Protein AF-A0A967GVG7-F1 (afdb_monomer_lite)

Radius of gyration: 20.5 Å; chains: 1; bounding box: 48×30×61 Å

Structure (mmCIF, N/CA/C/O backbone):
data_AF-A0A967GVG7-F1
#
_entry.id   AF-A0A967GVG7-F1
#
loop_
_atom_site.group_PDB
_atom_site.id
_atom_site.type_symbol
_atom_site.label_atom_id
_atom_site.label_alt_id
_atom_site.label_comp_id
_atom_site.label_asym_id
_atom_site.label_entity_id
_atom_site.label_seq_id
_atom_site.pdbx_PDB_ins_code
_atom_site.Cartn_x
_atom_site.Cartn_y
_atom_site.Cartn_z
_atom_site.occupancy
_atom_site.B_iso_or_equiv
_atom_site.auth_seq_id
_atom_site.auth_comp_id
_atom_site.auth_asym_id
_atom_site.auth_atom_id
_atom_site.pdbx_PDB_model_num
ATOM 1 N N . PRO A 1 1 ? -8.547 12.025 -16.274 1.00 84.06 1 PRO A N 1
ATOM 2 C CA . PRO A 1 1 ? -7.868 12.768 -15.180 1.00 84.06 1 PRO A CA 1
ATOM 3 C C . PRO A 1 1 ? -7.533 11.792 -14.045 1.00 84.06 1 PRO A C 1
ATOM 5 O O . PRO A 1 1 ? -8.147 10.727 -14.007 1.00 84.06 1 PRO A O 1
ATOM 8 N N . VAL A 1 2 ? -6.607 12.136 -13.139 1.00 85.44 2 VAL A N 1
ATOM 9 C CA . VAL A 1 2 ? -6.412 11.365 -11.893 1.00 85.44 2 VAL A CA 1
ATOM 10 C C . VAL A 1 2 ? -7.748 11.296 -11.141 1.00 85.44 2 VAL A C 1
ATOM 12 O O . VAL A 1 2 ? -8.463 12.295 -11.077 1.00 85.44 2 VAL A O 1
ATOM 15 N N . GLY A 1 3 ? -8.116 10.108 -10.650 1.00 89.31 3 GLY A N 1
ATOM 16 C CA . GLY A 1 3 ? -9.415 9.845 -10.011 1.00 89.31 3 GLY A CA 1
ATOM 17 C C . GLY A 1 3 ? -10.583 9.589 -10.976 1.00 89.31 3 GLY A C 1
ATOM 18 O O . GLY A 1 3 ? -11.713 9.410 -10.532 1.00 89.31 3 GLY A O 1
ATOM 19 N N . GLY A 1 4 ? -10.342 9.575 -12.290 1.00 91.75 4 GLY A N 1
ATOM 20 C CA . GLY A 1 4 ? -11.349 9.197 -13.283 1.00 91.75 4 GLY A CA 1
ATOM 21 C C . GLY A 1 4 ? -11.478 7.681 -13.441 1.00 91.75 4 GLY A C 1
ATOM 22 O O . GLY A 1 4 ? -10.505 6.951 -13.281 1.00 91.75 4 GLY A O 1
ATOM 23 N N . ALA A 1 5 ? -12.669 7.223 -13.825 1.00 94.06 5 ALA A N 1
ATOM 24 C CA . ALA A 1 5 ? -12.926 5.842 -14.222 1.00 94.06 5 ALA A CA 1
ATOM 25 C C . ALA A 1 5 ? -13.356 5.797 -15.695 1.00 94.06 5 ALA A C 1
ATOM 27 O O . ALA A 1 5 ? -14.121 6.650 -16.148 1.00 94.06 5 ALA A O 1
ATOM 28 N N . ILE A 1 6 ? -12.857 4.812 -16.444 1.00 93.38 6 ILE A N 1
ATOM 29 C CA . ILE A 1 6 ? -13.187 4.597 -17.858 1.00 93.38 6 ILE A CA 1
ATOM 30 C C . ILE A 1 6 ? -13.422 3.100 -18.060 1.00 93.38 6 ILE A C 1
ATOM 32 O O . ILE A 1 6 ? -12.620 2.284 -17.615 1.00 93.38 6 ILE A O 1
ATOM 36 N N . ALA A 1 7 ? -14.503 2.748 -18.754 1.00 96.06 7 ALA A N 1
ATOM 37 C CA . ALA A 1 7 ? -14.757 1.393 -19.230 1.00 96.06 7 ALA A CA 1
ATOM 38 C C . ALA A 1 7 ? -14.627 1.366 -20.757 1.00 96.06 7 ALA A C 1
ATOM 40 O O . ALA A 1 7 ? -15.159 2.238 -21.444 1.00 96.06 7 ALA A O 1
ATOM 41 N N . VAL A 1 8 ? -13.919 0.370 -21.285 1.00 95.81 8 VAL A N 1
ATOM 42 C CA . VAL A 1 8 ? -13.722 0.167 -22.725 1.00 95.81 8 VAL A CA 1
ATOM 43 C C . VAL A 1 8 ? -13.958 -1.294 -23.083 1.00 95.81 8 VAL A C 1
ATOM 45 O O . VAL A 1 8 ? -13.778 -2.180 -22.252 1.00 95.81 8 VAL A O 1
ATOM 48 N N . GLN A 1 9 ? -14.355 -1.553 -24.326 1.00 97.81 9 GLN A N 1
ATOM 49 C CA . GLN A 1 9 ? -14.519 -2.904 -24.854 1.00 97.81 9 GLN A CA 1
ATOM 50 C C . GLN A 1 9 ? -13.362 -3.217 -25.804 1.00 97.81 9 GLN A C 1
ATOM 52 O O . GLN A 1 9 ? -13.073 -2.424 -26.697 1.00 97.81 9 GLN A O 1
ATOM 57 N N . ASN A 1 10 ? -12.722 -4.376 -25.628 1.00 96.94 10 ASN A N 1
ATOM 58 C CA . ASN A 1 10 ? -11.622 -4.860 -26.475 1.00 96.94 10 ASN A CA 1
ATOM 59 C C . ASN A 1 10 ? -10.447 -3.873 -26.621 1.00 96.94 10 ASN A C 1
ATOM 61 O O . ASN A 1 10 ? -9.807 -3.816 -27.669 1.00 96.94 10 ASN A O 1
ATOM 65 N N . ALA A 1 11 ? -10.161 -3.090 -25.580 1.00 96.62 11 ALA A N 1
ATOM 66 C CA . ALA A 1 11 ? -9.052 -2.147 -25.571 1.00 96.62 11 ALA A CA 1
ATOM 67 C C . ALA A 1 11 ? -8.389 -2.089 -24.192 1.00 96.62 11 ALA A C 1
ATOM 69 O O . ALA A 1 11 ? -9.030 -2.323 -23.170 1.00 96.62 11 ALA A O 1
ATOM 70 N N . ILE A 1 12 ? -7.108 -1.724 -24.181 1.00 94.38 12 ILE A N 1
ATOM 71 C CA . ILE A 1 12 ? -6.375 -1.300 -22.988 1.00 94.38 12 ILE A CA 1
ATOM 72 C C . ILE A 1 12 ? -5.836 0.104 -23.240 1.00 94.38 12 ILE A C 1
ATOM 74 O O . ILE A 1 12 ? -5.430 0.426 -24.357 1.00 94.38 12 ILE A O 1
ATOM 78 N N . ILE A 1 13 ? -5.836 0.946 -22.210 1.00 94.25 13 ILE A N 1
ATOM 79 C CA . ILE A 1 13 ? -5.332 2.319 -22.301 1.00 94.25 13 ILE A CA 1
ATOM 80 C C . ILE A 1 13 ? -4.303 2.515 -21.181 1.00 94.25 13 ILE A C 1
ATOM 82 O O . ILE A 1 13 ? -4.659 3.032 -20.124 1.00 94.25 13 ILE A O 1
ATOM 86 N N . PRO A 1 14 ? -3.033 2.103 -21.371 1.00 91.38 14 PRO A N 1
ATOM 87 C CA . PRO A 1 14 ? -2.009 2.214 -20.328 1.00 91.38 14 PRO A CA 1
ATOM 88 C C . PRO A 1 14 ? -1.840 3.640 -19.792 1.00 91.38 14 PRO A C 1
ATOM 90 O O . PRO A 1 14 ? -1.657 3.831 -18.599 1.00 91.38 14 PRO A O 1
ATOM 93 N N . SER A 1 15 ? -2.000 4.657 -20.645 1.00 90.44 15 SER A N 1
ATOM 94 C CA . SER A 1 15 ? -1.928 6.070 -20.246 1.00 90.44 15 SER A CA 1
ATOM 95 C C . SER A 1 15 ? -3.103 6.547 -19.383 1.00 90.44 15 SER A C 1
ATOM 97 O O . SER A 1 15 ? -3.046 7.643 -18.832 1.00 90.44 15 SER A O 1
ATOM 99 N N . ALA A 1 16 ? -4.192 5.777 -19.308 1.00 92.38 16 ALA A N 1
ATOM 100 C CA . ALA A 1 16 ? -5.289 6.023 -18.376 1.00 92.38 16 ALA A CA 1
ATOM 101 C C . ALA A 1 16 ? -5.052 5.343 -17.016 1.00 92.38 16 ALA A C 1
ATOM 103 O O . ALA A 1 16 ? -5.840 5.551 -16.095 1.00 92.38 16 ALA A O 1
ATOM 104 N N . HIS A 1 17 ? -3.977 4.560 -16.887 1.00 90.44 17 HIS A N 1
ATOM 105 C CA . HIS A 1 17 ? -3.499 4.012 -15.628 1.00 90.44 17 HIS A CA 1
ATOM 106 C C . HIS A 1 17 ? -2.394 4.908 -15.040 1.00 90.44 17 HIS A C 1
ATOM 108 O O . HIS A 1 17 ? -1.697 5.621 -15.762 1.00 90.44 17 HIS A O 1
ATOM 114 N N . SER A 1 18 ? -2.229 4.877 -13.716 1.00 87.44 18 SER A N 1
ATOM 115 C CA . SER A 1 18 ? -1.060 5.463 -13.047 1.00 87.44 18 SER A CA 1
ATOM 116 C C . SER A 1 18 ? 0.222 4.724 -13.443 1.00 87.44 18 SER A C 1
ATOM 118 O O . SER A 1 18 ? 0.184 3.509 -13.645 1.00 87.44 18 SER A O 1
ATOM 120 N N . ALA A 1 19 ? 1.343 5.449 -13.501 1.00 88.25 19 ALA A N 1
ATOM 121 C CA . ALA A 1 19 ? 2.675 4.857 -13.643 1.00 88.25 19 ALA A CA 1
ATOM 122 C C . ALA A 1 19 ? 3.047 3.986 -12.431 1.00 88.25 19 ALA A C 1
ATOM 124 O O . ALA A 1 19 ? 3.720 2.976 -12.590 1.00 88.25 19 ALA A O 1
ATOM 125 N N . ASP A 1 20 ? 2.559 4.358 -11.246 1.00 89.88 20 ASP A N 1
ATOM 126 C CA . ASP A 1 20 ? 2.612 3.521 -10.053 1.00 89.88 20 ASP A CA 1
ATOM 127 C C . ASP A 1 20 ? 1.399 2.582 -10.048 1.00 89.88 20 ASP A C 1
ATOM 129 O O . ASP A 1 20 ? 0.288 2.930 -9.619 1.00 89.88 20 ASP A O 1
ATOM 133 N N . ILE A 1 21 ? 1.598 1.414 -10.656 1.00 89.50 21 ILE A N 1
ATOM 134 C CA . ILE A 1 21 ? 0.563 0.400 -10.802 1.00 89.50 21 ILE A CA 1
ATOM 135 C C . ILE A 1 21 ? 0.302 -0.237 -9.435 1.00 89.50 21 ILE A C 1
ATOM 137 O O . ILE A 1 21 ? 1.228 -0.588 -8.708 1.00 89.50 21 ILE A O 1
ATOM 141 N N . CYS A 1 22 ? -0.980 -0.398 -9.094 1.00 86.44 22 CYS A N 1
ATOM 142 C CA . CYS A 1 22 ? -1.436 -0.931 -7.806 1.00 86.44 22 CYS A CA 1
ATOM 143 C C . CYS A 1 22 ? -1.042 -0.095 -6.571 1.00 86.44 22 CYS A C 1
ATOM 145 O O . CYS A 1 22 ? -1.121 -0.604 -5.449 1.00 86.44 22 CYS A O 1
ATOM 147 N N . CYS A 1 23 ? -0.711 1.191 -6.751 1.00 90.75 23 CYS A N 1
ATOM 148 C CA . CYS A 1 23 ? -0.631 2.150 -5.651 1.00 90.75 23 CYS A CA 1
ATOM 149 C C . CYS A 1 23 ? -1.924 2.099 -4.825 1.00 90.75 23 CYS A C 1
ATOM 151 O O . CYS A 1 23 ? -3.021 2.348 -5.335 1.00 90.75 23 CYS A O 1
ATOM 153 N N . SER A 1 24 ? -1.820 1.702 -3.563 1.00 91.62 24 SER A N 1
ATOM 154 C CA . SER A 1 24 ? -2.976 1.360 -2.737 1.00 91.62 24 SER A CA 1
ATOM 155 C C . SER A 1 24 ? -2.718 1.665 -1.270 1.00 91.62 24 SER A C 1
ATOM 157 O O . SER A 1 24 ? -1.609 2.010 -0.861 1.00 91.62 24 SER A O 1
ATOM 159 N N . MET A 1 25 ? -3.786 1.636 -0.478 1.00 94.75 25 MET A N 1
ATOM 160 C CA . MET A 1 25 ? -3.701 1.759 0.969 1.00 94.75 25 MET A CA 1
ATOM 161 C C . MET A 1 25 ? -4.105 0.441 1.607 1.00 94.75 25 MET A C 1
ATOM 163 O O . MET A 1 25 ? -5.092 -0.171 1.197 1.00 94.75 25 MET A O 1
ATOM 167 N N . TYR A 1 26 ? -3.387 0.063 2.654 1.00 94.31 26 TYR A N 1
ATOM 168 C CA . TYR A 1 26 ? -3.765 -1.025 3.537 1.00 94.31 26 TYR A CA 1
ATOM 169 C C . TYR A 1 26 ? -3.965 -0.480 4.948 1.00 94.31 26 TYR A C 1
ATOM 171 O O . TYR A 1 26 ? -3.158 0.317 5.423 1.00 94.31 26 TYR A O 1
ATOM 179 N N . ALA A 1 27 ? -5.043 -0.896 5.612 1.00 94.50 27 ALA A N 1
ATOM 180 C CA . ALA A 1 27 ? -5.366 -0.476 6.970 1.00 94.50 27 ALA A CA 1
ATOM 181 C C . ALA A 1 27 ? -5.468 -1.696 7.890 1.00 94.50 27 ALA A C 1
ATOM 183 O O . ALA A 1 27 ? -6.272 -2.597 7.655 1.00 94.50 27 ALA A O 1
ATOM 184 N N . THR A 1 28 ? -4.667 -1.704 8.954 1.00 93.56 28 THR A N 1
ATOM 185 C CA . THR A 1 28 ? -4.710 -2.718 10.013 1.00 93.56 28 THR A CA 1
ATOM 186 C C . THR A 1 28 ? -5.265 -2.097 11.285 1.00 93.56 28 THR A C 1
ATOM 188 O O . THR A 1 28 ? -4.696 -1.141 11.809 1.00 93.56 28 THR A O 1
ATOM 191 N N . PHE A 1 29 ? -6.353 -2.665 11.801 1.00 93.25 29 PHE A N 1
ATOM 192 C CA . PHE A 1 29 ? -7.008 -2.228 13.032 1.00 93.25 29 PHE A CA 1
ATOM 193 C C . PHE A 1 29 ? -6.586 -3.142 14.182 1.00 93.25 29 PHE A C 1
ATOM 195 O O . PHE A 1 29 ? -6.640 -4.366 14.063 1.00 93.25 29 PHE A O 1
ATOM 202 N N . TYR A 1 30 ? -6.157 -2.567 15.301 1.00 92.56 30 TYR A N 1
ATOM 203 C CA . TYR A 1 30 ? -5.724 -3.320 16.476 1.00 92.56 30 TYR A CA 1
ATOM 204 C C . TYR A 1 30 ? -6.075 -2.580 17.768 1.00 92.56 30 TYR A C 1
ATOM 206 O O . TYR A 1 30 ? -6.327 -1.379 17.775 1.00 92.56 30 TYR A O 1
ATOM 214 N N . ARG A 1 31 ? -6.138 -3.305 18.888 1.00 89.12 31 ARG A N 1
ATOM 215 C CA . ARG A 1 31 ? -6.237 -2.668 20.211 1.00 89.12 31 ARG A CA 1
ATOM 216 C C . ARG A 1 31 ? -4.926 -1.974 20.535 1.00 89.12 31 ARG A C 1
ATOM 218 O O . ARG A 1 31 ? -3.884 -2.474 20.131 1.00 89.12 31 ARG A O 1
ATOM 225 N N . GLU A 1 32 ? -4.978 -0.872 21.270 1.00 90.38 32 GLU A N 1
ATOM 226 C CA . GLU A 1 32 ? -3.771 -0.206 21.758 1.00 90.38 32 GLU A CA 1
ATOM 227 C C . GLU A 1 32 ? -2.857 -1.204 22.488 1.00 90.38 32 GLU A C 1
ATOM 229 O O . GLU A 1 32 ? -3.314 -1.993 23.316 1.00 90.38 32 GLU A O 1
ATOM 234 N N . ARG A 1 33 ? -1.567 -1.202 22.130 1.00 88.94 33 ARG A N 1
ATOM 235 C CA . ARG A 1 33 ? -0.555 -2.098 22.716 1.00 88.94 33 ARG A CA 1
ATOM 236 C C . ARG A 1 33 ? 0.533 -1.328 23.447 1.00 88.94 33 ARG A C 1
ATOM 238 O O . ARG A 1 33 ? 1.145 -1.868 24.364 1.00 88.94 33 ARG A O 1
ATOM 245 N N . SER A 1 34 ? 0.791 -0.091 23.033 1.00 93.62 34 SER A N 1
ATOM 246 C CA . SER A 1 34 ? 1.746 0.806 23.677 1.00 93.62 34 SER A CA 1
ATOM 247 C C . SER A 1 34 ? 1.458 2.266 23.318 1.00 93.62 34 SER A C 1
ATOM 249 O O . SER A 1 34 ? 0.616 2.553 22.468 1.00 93.62 34 SER A O 1
ATOM 251 N N . GLU A 1 35 ? 2.190 3.191 23.940 1.00 94.81 35 GLU A N 1
ATOM 252 C CA . GLU A 1 35 ? 2.120 4.613 23.602 1.00 94.81 35 GLU A CA 1
ATOM 253 C C . GLU A 1 35 ? 2.445 4.866 22.121 1.00 94.81 35 GLU A C 1
ATOM 255 O O . GLU A 1 35 ? 3.388 4.285 21.575 1.00 94.81 35 GLU A O 1
ATOM 260 N N . VAL A 1 36 ? 1.741 5.820 21.500 1.00 93.81 36 VAL A N 1
ATOM 261 C CA . VAL A 1 36 ? 1.918 6.209 20.084 1.00 93.81 36 VAL A CA 1
ATOM 262 C C . VAL A 1 36 ? 3.381 6.456 19.722 1.00 93.81 36 VAL A C 1
ATOM 264 O O . VAL A 1 36 ? 3.833 6.046 18.659 1.00 93.81 36 VAL A O 1
ATOM 267 N N . LYS A 1 37 ? 4.153 7.090 20.613 1.00 95.88 37 LYS A N 1
ATOM 268 C CA . LYS A 1 37 ? 5.580 7.353 20.389 1.00 95.88 37 LYS A CA 1
ATOM 269 C C . LYS A 1 37 ? 6.374 6.063 20.161 1.00 95.88 37 LYS A C 1
ATOM 271 O O . LYS A 1 37 ? 7.224 6.022 19.276 1.00 95.88 37 LYS A O 1
ATOM 276 N N . ASN A 1 38 ? 6.108 5.024 20.948 1.00 97.00 38 ASN A N 1
ATOM 277 C CA . ASN A 1 38 ? 6.811 3.749 20.834 1.00 97.00 38 ASN A CA 1
ATOM 278 C C . ASN A 1 38 ? 6.390 3.006 19.564 1.00 97.00 38 ASN A C 1
ATOM 280 O O . ASN A 1 38 ? 7.245 2.456 18.873 1.00 97.00 38 ASN A O 1
ATOM 284 N N . GLU A 1 39 ? 5.105 3.059 19.213 1.00 95.94 39 GLU A N 1
ATOM 285 C CA . GLU A 1 39 ? 4.601 2.466 17.972 1.00 95.94 39 GLU A CA 1
ATOM 286 C C . GLU A 1 39 ? 5.171 3.172 16.731 1.00 95.94 39 GLU A C 1
ATOM 288 O O . GLU A 1 39 ? 5.615 2.505 15.801 1.00 95.94 39 GLU A O 1
ATOM 293 N N . LEU A 1 40 ? 5.253 4.508 16.736 1.00 95.19 40 LEU A N 1
ATOM 294 C CA . LEU A 1 40 ? 5.882 5.280 15.658 1.00 95.19 40 LEU A CA 1
ATOM 295 C C . LEU A 1 40 ? 7.384 5.006 15.546 1.00 95.19 40 LEU A C 1
ATOM 297 O O . LEU A 1 40 ? 7.889 4.877 14.434 1.00 95.19 40 LEU A O 1
ATOM 301 N N . ASN A 1 41 ? 8.099 4.875 16.669 1.00 96.31 41 ASN A N 1
ATOM 302 C CA . ASN A 1 41 ? 9.512 4.493 16.651 1.00 96.31 41 ASN A CA 1
ATOM 303 C C . ASN A 1 41 ? 9.706 3.099 16.037 1.00 96.31 41 ASN A C 1
ATOM 305 O O . ASN A 1 41 ? 10.607 2.909 15.224 1.00 96.31 41 ASN A O 1
ATOM 309 N N . ALA A 1 42 ? 8.854 2.136 16.398 1.00 95.62 42 ALA A N 1
ATOM 310 C CA . ALA A 1 42 ? 8.888 0.795 15.823 1.00 95.62 42 ALA A CA 1
ATOM 311 C C . ALA A 1 42 ? 8.553 0.810 14.324 1.00 95.62 42 ALA A C 1
ATOM 313 O O . ALA A 1 42 ? 9.248 0.171 13.538 1.00 95.62 42 ALA A O 1
ATOM 314 N N . LEU A 1 43 ? 7.540 1.579 13.916 1.00 94.38 43 LEU A N 1
ATOM 315 C CA . LEU A 1 43 ? 7.163 1.744 12.514 1.00 94.38 43 LEU A CA 1
ATOM 316 C C . LEU A 1 43 ? 8.302 2.355 11.693 1.00 94.38 43 LEU A C 1
ATOM 318 O O . LEU A 1 43 ? 8.640 1.823 10.640 1.00 94.38 43 LEU A O 1
ATOM 322 N N . ALA A 1 44 ? 8.921 3.429 12.185 1.00 93.25 44 ALA A N 1
ATOM 323 C CA . ALA A 1 44 ? 10.047 4.079 11.522 1.00 93.25 44 ALA A CA 1
ATOM 324 C C . ALA A 1 44 ? 11.278 3.163 11.429 1.00 93.25 44 ALA A C 1
ATOM 326 O O . ALA A 1 44 ? 11.999 3.217 10.441 1.00 93.25 44 ALA A O 1
ATOM 327 N N . ALA A 1 45 ? 11.511 2.307 12.428 1.00 93.50 45 ALA A N 1
ATOM 328 C CA . ALA A 1 45 ? 12.601 1.334 12.400 1.00 93.50 45 ALA A CA 1
ATOM 329 C C . ALA A 1 45 ? 12.331 0.155 11.447 1.00 93.50 45 ALA A C 1
ATOM 331 O O . ALA A 1 45 ? 13.265 -0.378 10.855 1.00 93.50 45 ALA A O 1
ATOM 332 N N . ALA A 1 46 ? 11.069 -0.263 11.307 1.00 90.25 46 ALA A N 1
ATOM 333 C CA . ALA A 1 46 ? 10.670 -1.385 10.456 1.00 90.25 46 ALA A CA 1
ATOM 334 C C . ALA A 1 46 ? 10.427 -0.990 8.989 1.00 90.25 46 ALA A C 1
ATOM 336 O O . ALA A 1 46 ? 10.398 -1.857 8.117 1.00 90.25 46 ALA A O 1
ATOM 337 N N . THR A 1 47 ? 10.240 0.301 8.716 1.00 89.81 47 THR A N 1
ATOM 338 C CA . THR A 1 47 ? 9.869 0.816 7.395 1.00 89.81 47 THR A CA 1
ATOM 339 C C . THR A 1 47 ? 11.035 1.563 6.772 1.00 89.81 47 THR A C 1
ATOM 341 O O . THR A 1 47 ? 11.630 2.444 7.389 1.00 89.81 47 THR A O 1
ATOM 344 N N . ARG A 1 48 ? 11.341 1.252 5.514 1.00 89.94 48 ARG A N 1
ATOM 345 C CA . ARG A 1 48 ? 12.318 1.997 4.720 1.00 89.94 48 ARG A CA 1
ATOM 346 C C . ARG A 1 48 ? 11.583 3.028 3.870 1.00 89.94 48 ARG A C 1
ATOM 348 O O . ARG A 1 48 ? 10.585 2.689 3.249 1.00 89.94 48 ARG A O 1
ATOM 355 N N . PHE A 1 49 ? 12.065 4.266 3.878 1.00 89.94 49 PHE A N 1
ATOM 356 C CA . PHE A 1 49 ? 11.542 5.368 3.071 1.00 89.94 49 PHE A CA 1
ATOM 357 C C . PHE A 1 49 ? 12.664 5.982 2.238 1.00 89.94 49 PHE A C 1
ATOM 359 O O . PHE A 1 49 ? 13.830 5.962 2.639 1.00 89.94 49 PHE A O 1
ATOM 366 N N . GLY A 1 50 ? 12.291 6.631 1.140 1.00 88.12 50 GLY A N 1
ATOM 367 C CA . GLY A 1 50 ? 13.212 7.378 0.291 1.00 88.12 50 GLY A CA 1
ATOM 368 C C . GLY A 1 50 ? 13.682 6.603 -0.943 1.00 88.12 50 GLY A C 1
ATOM 369 O O . GLY A 1 50 ? 13.258 5.471 -1.183 1.00 88.12 50 GLY A O 1
ATOM 370 N N . PRO A 1 51 ? 14.497 7.247 -1.795 1.00 84.81 51 PRO A N 1
ATOM 371 C CA . PRO A 1 51 ? 14.979 6.665 -3.043 1.00 84.81 51 PRO A CA 1
ATOM 372 C C . PRO A 1 51 ? 16.143 5.688 -2.820 1.00 84.81 51 PRO A C 1
ATOM 374 O O . PRO A 1 51 ? 16.822 5.729 -1.798 1.00 84.81 51 PRO A O 1
ATOM 377 N N . GLY A 1 52 ? 16.438 4.872 -3.836 1.00 85.31 52 GLY A N 1
ATOM 378 C CA . GLY A 1 52 ? 17.686 4.097 -3.926 1.00 85.31 52 GLY A CA 1
ATOM 379 C C . GLY A 1 52 ? 17.586 2.614 -3.559 1.00 85.31 52 GLY A C 1
ATOM 380 O O . GLY A 1 52 ? 18.518 1.874 -3.857 1.00 85.31 52 GLY A O 1
ATOM 381 N N . GLY A 1 53 ? 16.466 2.172 -2.984 1.00 87.19 53 GLY A N 1
ATOM 382 C CA . GLY A 1 53 ? 16.206 0.766 -2.671 1.00 87.19 53 GLY A CA 1
ATOM 383 C C . GLY A 1 53 ? 17.137 0.153 -1.621 1.00 87.19 53 GLY A C 1
ATOM 384 O O . GLY A 1 53 ? 17.790 0.840 -0.827 1.00 87.19 53 GLY A O 1
ATOM 385 N N . ARG A 1 54 ? 17.147 -1.180 -1.565 1.00 90.94 54 ARG A N 1
ATOM 386 C CA . ARG A 1 54 ? 17.906 -1.980 -0.596 1.00 90.94 54 ARG A CA 1
ATOM 387 C C . ARG A 1 54 ? 19.318 -2.291 -1.085 1.00 90.94 54 ARG A C 1
ATOM 389 O O . ARG A 1 54 ? 19.549 -2.564 -2.260 1.00 90.94 54 ARG A O 1
ATOM 396 N N . HIS A 1 55 ? 20.261 -2.293 -0.143 1.00 90.62 55 HIS A N 1
ATOM 397 C CA . HIS A 1 55 ? 21.607 -2.817 -0.377 1.00 90.62 55 HIS A CA 1
ATOM 398 C C . HIS A 1 55 ? 21.546 -4.339 -0.570 1.00 90.62 55 HIS A C 1
ATOM 400 O O . HIS A 1 55 ? 20.666 -4.988 -0.008 1.00 90.62 55 HIS A O 1
ATOM 406 N N . CYS A 1 56 ? 22.501 -4.919 -1.303 1.00 88.25 56 CYS A N 1
ATOM 407 C CA . CYS A 1 56 ? 22.536 -6.360 -1.587 1.00 88.25 56 CYS A CA 1
ATOM 408 C C . CYS A 1 56 ? 22.545 -7.243 -0.326 1.00 88.25 56 CYS A C 1
ATOM 410 O O . CYS A 1 56 ? 22.034 -8.358 -0.366 1.00 88.25 56 CYS A O 1
ATOM 412 N N . ASP A 1 57 ? 23.083 -6.731 0.782 1.00 91.75 57 ASP A N 1
ATOM 413 C CA . ASP A 1 57 ? 23.161 -7.441 2.067 1.00 91.75 57 ASP A CA 1
ATOM 414 C C . ASP A 1 57 ? 21.880 -7.324 2.920 1.00 91.75 57 ASP A C 1
ATOM 416 O O . ASP A 1 57 ? 21.798 -7.933 3.982 1.00 91.75 57 ASP A O 1
ATOM 420 N N . ASP A 1 58 ? 20.887 -6.537 2.484 1.00 91.25 58 ASP A N 1
ATOM 421 C CA . ASP A 1 58 ? 19.631 -6.265 3.211 1.00 91.25 58 ASP A CA 1
ATOM 422 C C . ASP A 1 58 ? 18.393 -6.504 2.327 1.00 91.25 58 ASP A C 1
ATOM 424 O O . ASP A 1 58 ? 17.389 -5.786 2.375 1.00 91.25 58 ASP A O 1
ATOM 428 N N . LEU A 1 59 ? 18.488 -7.492 1.440 1.00 93.81 59 LEU A N 1
ATOM 429 C CA . LEU A 1 59 ? 17.394 -7.864 0.554 1.00 93.81 59 LEU A CA 1
ATOM 430 C C . LEU A 1 59 ? 16.376 -8.737 1.275 1.00 93.81 59 LEU A C 1
ATOM 432 O O . LEU A 1 59 ? 16.724 -9.626 2.051 1.00 93.81 59 LEU A O 1
ATOM 436 N N . VAL A 1 60 ? 15.106 -8.508 0.956 1.00 93.38 60 VAL A N 1
ATOM 437 C CA . VAL A 1 60 ? 13.990 -9.299 1.466 1.00 93.38 60 VAL A CA 1
ATOM 438 C C . VAL A 1 60 ? 13.488 -10.181 0.334 1.00 93.38 60 VAL A C 1
ATOM 440 O O . VAL A 1 60 ? 13.155 -9.693 -0.745 1.00 93.38 60 VAL A O 1
ATOM 443 N N . HIS A 1 61 ? 13.454 -11.489 0.573 1.00 94.38 61 HIS A N 1
ATOM 444 C CA . HIS A 1 61 ? 12.877 -12.430 -0.381 1.00 94.38 61 HIS A CA 1
ATOM 445 C C . HIS A 1 61 ? 11.352 -12.284 -0.420 1.00 94.38 61 HIS A C 1
ATOM 447 O O . HIS A 1 61 ? 10.707 -12.109 0.614 1.00 94.38 61 HIS A O 1
ATOM 453 N N . HIS A 1 62 ? 10.785 -12.369 -1.622 1.00 95.25 62 HIS A N 1
ATOM 454 C CA . HIS A 1 62 ? 9.350 -12.497 -1.831 1.00 95.25 62 HIS A CA 1
ATOM 455 C C . HIS A 1 62 ? 9.095 -13.456 -3.006 1.00 95.25 62 HIS A C 1
ATOM 457 O O . HIS A 1 62 ? 9.778 -13.322 -4.025 1.00 95.25 62 HIS A O 1
ATOM 463 N N . PRO A 1 63 ? 8.097 -14.363 -2.924 1.00 96.94 63 PRO A N 1
ATOM 464 C CA . PRO A 1 63 ? 7.801 -15.340 -3.982 1.00 96.94 63 PRO A CA 1
ATOM 465 C C . PRO A 1 63 ? 7.543 -14.738 -5.367 1.00 96.94 63 PRO A C 1
ATOM 467 O O . PRO A 1 63 ? 7.757 -15.406 -6.368 1.00 96.94 63 PRO A O 1
ATOM 470 N N . VAL A 1 64 ? 7.153 -13.460 -5.437 1.00 94.06 64 VAL A N 1
ATOM 471 C CA . VAL A 1 64 ? 6.986 -12.733 -6.712 1.00 94.06 64 VAL A CA 1
ATOM 472 C C . VAL A 1 64 ? 8.241 -12.772 -7.586 1.00 94.06 64 VAL A C 1
ATOM 474 O O . VAL A 1 64 ? 8.135 -12.731 -8.803 1.00 94.06 64 VAL A O 1
ATOM 477 N N . LEU A 1 65 ? 9.437 -12.875 -6.992 1.00 96.00 65 LEU A N 1
ATOM 478 C CA . LEU A 1 65 ? 10.698 -12.979 -7.734 1.00 96.00 65 LEU A CA 1
ATOM 479 C C . LEU A 1 65 ? 10.883 -14.338 -8.428 1.00 96.00 65 LEU A C 1
ATOM 481 O O . LEU A 1 65 ? 11.770 -14.487 -9.257 1.00 96.00 65 LEU A O 1
ATOM 485 N N . GLU A 1 66 ? 10.063 -15.332 -8.110 1.00 96.69 66 GLU A N 1
ATOM 486 C CA . GLU A 1 66 ? 10.141 -16.679 -8.686 1.00 96.69 66 GLU A CA 1
ATOM 487 C C . GLU A 1 66 ? 9.066 -16.913 -9.757 1.00 96.69 66 GLU A C 1
ATOM 489 O O . GLU A 1 66 ? 8.991 -17.990 -10.343 1.00 96.69 66 GLU A O 1
ATOM 494 N N . GLU A 1 67 ? 8.221 -15.914 -10.021 1.00 97.12 67 GLU A N 1
ATOM 495 C CA . GLU A 1 67 ? 7.146 -16.013 -11.003 1.00 97.12 67 GLU A CA 1
ATOM 496 C C . GLU A 1 67 ? 7.670 -15.981 -12.451 1.00 97.12 67 GLU A C 1
ATOM 498 O O . GLU A 1 67 ? 8.617 -15.269 -12.784 1.00 97.12 67 GLU A O 1
ATOM 503 N N . GLU A 1 68 ? 6.980 -16.674 -13.363 1.00 97.38 68 GLU A N 1
ATOM 504 C CA . GLU A 1 68 ? 7.311 -16.719 -14.803 1.00 97.38 68 GLU A CA 1
ATOM 505 C C . GLU A 1 68 ? 7.239 -15.342 -15.491 1.00 97.38 68 GLU A C 1
ATOM 507 O O . GLU A 1 68 ? 7.725 -15.154 -16.605 1.00 97.38 68 GLU A O 1
ATOM 512 N N . VAL A 1 69 ? 6.651 -14.343 -14.824 1.00 95.06 69 VAL A N 1
ATOM 513 C CA . VAL A 1 69 ? 6.538 -12.966 -15.314 1.00 95.06 69 VAL A CA 1
ATOM 514 C C . VAL A 1 69 ? 7.894 -12.364 -15.707 1.00 95.06 69 VAL A C 1
ATOM 516 O O . VAL A 1 69 ? 7.952 -11.525 -16.605 1.00 95.06 69 VAL A O 1
ATOM 519 N N . TRP A 1 70 ? 8.990 -12.825 -15.100 1.00 97.06 70 TRP A N 1
ATOM 520 C CA . TRP A 1 70 ? 10.347 -12.359 -15.398 1.0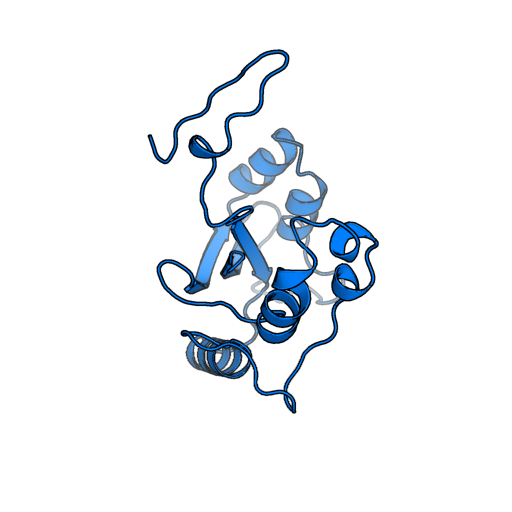0 97.06 70 TRP A CA 1
ATOM 521 C C . TRP A 1 70 ? 10.914 -12.890 -16.719 1.00 97.06 70 TRP A C 1
ATOM 523 O O . TRP A 1 70 ? 11.876 -12.325 -17.234 1.00 97.06 70 TRP A O 1
ATOM 533 N N . GLU A 1 71 ? 10.291 -13.905 -17.323 1.00 96.75 71 GLU A N 1
ATOM 534 C CA . GLU A 1 71 ? 10.597 -14.346 -18.691 1.00 96.75 71 GLU A CA 1
ATOM 535 C C . GLU A 1 71 ? 9.980 -13.413 -19.749 1.00 96.75 71 GLU A C 1
ATOM 537 O O . GLU A 1 71 ? 10.317 -13.464 -20.936 1.00 96.75 71 GLU A O 1
ATOM 542 N N . ASN A 1 72 ? 9.072 -12.523 -19.338 1.00 96.81 72 ASN A N 1
ATOM 543 C CA . ASN A 1 72 ? 8.469 -11.549 -20.228 1.00 96.81 72 ASN A CA 1
ATOM 544 C C . ASN A 1 72 ? 9.508 -10.506 -20.664 1.00 96.81 72 ASN A C 1
ATOM 546 O O . ASN A 1 72 ? 10.041 -9.763 -19.843 1.00 96.81 72 ASN A O 1
ATOM 550 N N . ARG A 1 73 ? 9.707 -10.364 -21.980 1.00 96.88 73 ARG A N 1
ATOM 551 C CA . ARG A 1 73 ? 10.645 -9.396 -22.585 1.00 96.88 73 ARG A CA 1
ATOM 552 C C . ARG A 1 73 ? 10.462 -7.934 -22.155 1.00 96.88 73 ARG A C 1
ATOM 554 O O . ARG A 1 73 ? 11.341 -7.122 -22.404 1.00 96.88 73 ARG A O 1
ATOM 561 N N . PHE A 1 74 ? 9.295 -7.567 -21.629 1.00 93.75 74 PHE A N 1
ATOM 562 C CA . PHE A 1 74 ? 9.014 -6.212 -21.151 1.00 93.75 74 PHE A CA 1
ATOM 563 C C . PHE A 1 74 ? 9.374 -6.014 -19.673 1.00 93.75 74 PHE A C 1
ATOM 565 O O . PHE A 1 74 ? 9.431 -4.874 -19.222 1.00 93.75 74 PHE A O 1
ATOM 572 N N . LEU A 1 75 ? 9.577 -7.101 -18.921 1.00 94.75 75 LEU A N 1
ATOM 573 C CA . LEU A 1 75 ? 9.739 -7.093 -17.465 1.00 94.75 75 LEU A CA 1
ATOM 574 C C . LEU A 1 75 ? 11.068 -7.703 -17.006 1.00 94.75 75 LEU A C 1
ATOM 576 O O . LEU A 1 75 ? 11.510 -7.387 -15.905 1.00 94.75 75 LEU A O 1
ATOM 580 N N . SER A 1 76 ? 11.732 -8.510 -17.840 1.00 95.69 76 SER A N 1
ATOM 581 C CA . SER A 1 76 ? 13.015 -9.154 -17.520 1.00 95.69 76 SER A CA 1
ATOM 582 C C . SER A 1 76 ? 14.071 -8.161 -17.024 1.00 95.69 76 SER A C 1
ATOM 584 O O . SER A 1 76 ? 14.744 -8.409 -16.026 1.00 95.69 76 SER A O 1
ATOM 586 N N . ASP A 1 77 ? 14.152 -6.986 -17.652 1.00 96.44 77 ASP A N 1
ATOM 587 C CA . ASP A 1 77 ? 15.129 -5.944 -17.304 1.00 96.44 77 ASP A CA 1
ATOM 588 C C . ASP A 1 77 ? 14.780 -5.198 -16.000 1.00 96.44 77 ASP A C 1
ATOM 590 O O . ASP A 1 77 ? 15.583 -4.418 -15.485 1.00 96.44 77 ASP A O 1
ATOM 594 N N . LEU A 1 78 ? 13.585 -5.428 -15.445 1.00 95.00 78 LEU A N 1
ATOM 595 C CA . LEU A 1 78 ? 13.117 -4.839 -14.189 1.00 95.00 78 LEU A CA 1
ATOM 596 C C . LEU A 1 78 ? 13.303 -5.771 -12.986 1.00 95.00 78 LEU A C 1
ATOM 598 O O . LEU A 1 78 ? 13.072 -5.327 -11.862 1.00 95.00 78 LEU A O 1
ATOM 602 N N . TYR A 1 79 ? 13.753 -7.015 -13.187 1.00 95.69 79 TYR A N 1
ATOM 603 C CA . TYR A 1 79 ? 13.913 -8.002 -12.112 1.00 95.69 79 TYR A CA 1
ATOM 604 C C . TYR A 1 79 ? 14.751 -7.466 -10.947 1.00 95.69 79 TYR A C 1
ATOM 606 O O . TYR A 1 79 ? 14.309 -7.451 -9.799 1.00 95.69 79 TYR A O 1
ATOM 614 N N . GLU A 1 80 ? 15.942 -6.941 -11.243 1.00 94.12 80 GLU A N 1
ATOM 615 C CA . GLU A 1 80 ? 16.831 -6.397 -10.214 1.00 94.12 80 GLU A CA 1
ATOM 616 C C . GLU A 1 80 ? 16.229 -5.173 -9.518 1.00 94.12 80 GLU A C 1
ATOM 618 O O . GLU A 1 80 ? 16.381 -5.019 -8.307 1.00 94.12 80 GLU A O 1
ATOM 623 N N . ARG A 1 81 ? 15.483 -4.331 -10.249 1.00 93.25 81 ARG A N 1
ATOM 624 C CA . ARG A 1 81 ? 14.774 -3.189 -9.658 1.00 93.25 81 ARG A CA 1
ATOM 625 C C . ARG A 1 81 ? 13.689 -3.653 -8.688 1.00 93.25 81 ARG A C 1
ATOM 627 O O . ARG A 1 81 ? 13.586 -3.099 -7.598 1.00 93.25 81 ARG A O 1
ATOM 634 N N . ALA A 1 82 ? 12.908 -4.663 -9.057 1.00 93.31 82 ALA A N 1
ATOM 635 C CA . ALA A 1 82 ? 11.903 -5.234 -8.171 1.00 93.31 82 ALA A CA 1
ATOM 636 C C . ALA A 1 82 ? 12.558 -5.856 -6.931 1.00 93.31 82 ALA A C 1
ATOM 638 O O . ALA A 1 82 ? 12.151 -5.573 -5.805 1.00 93.31 82 ALA A O 1
ATOM 639 N N . ARG A 1 83 ? 13.637 -6.623 -7.127 1.00 94.62 83 ARG A N 1
ATOM 640 C CA . ARG A 1 83 ? 14.380 -7.301 -6.060 1.00 94.62 83 ARG A CA 1
ATOM 641 C C . ARG A 1 83 ? 14.884 -6.346 -4.978 1.00 94.62 83 ARG A C 1
ATOM 643 O O . ARG A 1 83 ? 14.755 -6.657 -3.797 1.00 94.62 83 ARG A O 1
ATOM 650 N N . ILE A 1 84 ? 15.422 -5.183 -5.353 1.00 94.25 84 ILE A N 1
ATOM 651 C CA . ILE A 1 84 ? 15.921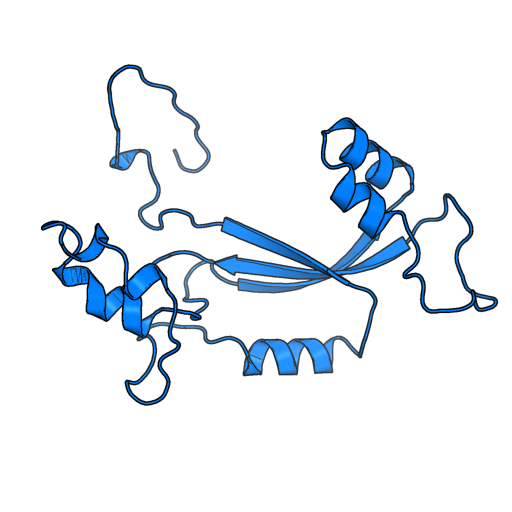 -4.197 -4.379 1.00 94.25 84 ILE A CA 1
ATOM 652 C C . ILE A 1 84 ? 14.816 -3.348 -3.733 1.00 94.25 84 ILE A C 1
ATOM 654 O O . ILE A 1 84 ? 15.084 -2.691 -2.730 1.00 94.25 84 ILE A O 1
ATOM 658 N N . HIS A 1 85 ? 13.596 -3.326 -4.278 1.00 93.00 85 HIS A N 1
ATOM 659 C CA . HIS A 1 85 ? 12.485 -2.513 -3.760 1.00 93.00 85 HIS A CA 1
ATOM 660 C C . HIS A 1 85 ? 11.428 -3.314 -2.986 1.00 93.00 85 HIS A C 1
ATOM 662 O O . HIS A 1 85 ? 10.502 -2.724 -2.432 1.00 93.00 85 HIS A O 1
ATOM 668 N N . ILE A 1 86 ? 11.551 -4.642 -2.894 1.00 92.31 86 ILE A N 1
ATOM 669 C CA . ILE A 1 86 ? 10.671 -5.444 -2.036 1.00 92.31 86 ILE A CA 1
ATOM 670 C C . ILE A 1 86 ? 10.778 -4.978 -0.581 1.00 92.31 86 ILE A C 1
ATOM 672 O O . ILE A 1 86 ? 11.870 -4.763 -0.050 1.00 92.31 86 ILE A O 1
ATOM 676 N N . ALA A 1 87 ? 9.619 -4.858 0.073 1.00 89.81 87 ALA A N 1
ATOM 677 C CA . ALA A 1 87 ? 9.493 -4.381 1.450 1.00 89.81 87 ALA A CA 1
ATOM 678 C C . ALA A 1 87 ? 10.118 -2.988 1.682 1.00 89.81 87 ALA A C 1
ATOM 680 O O . ALA A 1 87 ? 10.662 -2.719 2.756 1.00 89.81 87 ALA A O 1
ATOM 681 N N . ASP A 1 88 ? 10.080 -2.118 0.673 1.00 90.19 88 ASP A N 1
ATOM 682 C CA . ASP A 1 88 ? 10.368 -0.687 0.783 1.00 90.19 88 ASP A CA 1
ATOM 683 C C . ASP A 1 88 ? 9.049 0.096 0.680 1.00 90.19 88 ASP A C 1
ATOM 685 O O . ASP A 1 88 ? 8.175 -0.257 -0.112 1.00 90.19 88 ASP A O 1
ATOM 689 N N . GLN A 1 89 ? 8.888 1.149 1.482 1.00 90.25 89 GLN A N 1
ATOM 690 C CA . GLN A 1 89 ? 7.718 2.019 1.395 1.00 90.25 89 GLN A CA 1
ATOM 691 C C . GLN A 1 89 ? 7.840 3.000 0.229 1.00 90.25 89 GLN A C 1
ATOM 693 O O . GLN A 1 89 ? 6.829 3.428 -0.317 1.00 90.25 89 GLN A O 1
ATOM 698 N N . GLY A 1 90 ? 9.059 3.360 -0.175 1.00 88.38 90 GLY A N 1
ATOM 699 C CA . GLY A 1 90 ? 9.311 4.323 -1.241 1.00 88.38 90 GLY A CA 1
ATOM 700 C C . GLY A 1 90 ? 9.245 5.790 -0.793 1.00 88.38 90 GLY A C 1
ATOM 701 O O . GLY A 1 90 ? 9.576 6.132 0.342 1.00 88.38 90 GLY A O 1
ATOM 702 N N . ASP A 1 91 ? 8.910 6.683 -1.726 1.00 87.50 91 ASP A N 1
ATOM 703 C CA . ASP A 1 91 ? 8.874 8.140 -1.541 1.00 87.50 91 ASP A CA 1
ATOM 704 C C . ASP A 1 91 ? 7.633 8.769 -2.200 1.00 87.50 91 ASP A C 1
ATOM 706 O O . ASP A 1 91 ? 6.624 8.104 -2.429 1.00 87.50 91 ASP A O 1
ATOM 710 N N . GLY A 1 92 ? 7.673 10.080 -2.456 1.00 88.44 92 GLY A N 1
ATOM 711 C CA . GLY A 1 92 ? 6.568 10.795 -3.081 1.00 88.44 92 GLY A CA 1
ATOM 712 C C . GLY A 1 92 ? 5.387 10.927 -2.126 1.00 88.44 92 GLY A C 1
ATOM 713 O O . GLY A 1 92 ? 5.510 11.543 -1.068 1.00 88.44 92 GLY A O 1
ATOM 714 N N . ASN A 1 93 ? 4.234 10.388 -2.518 1.00 90.38 93 ASN A N 1
ATOM 715 C CA . ASN A 1 93 ? 3.033 10.387 -1.687 1.00 90.38 93 ASN A CA 1
ATOM 716 C C . ASN A 1 93 ? 2.943 9.165 -0.758 1.00 90.38 93 ASN A C 1
ATOM 718 O O . ASN A 1 93 ? 1.998 9.110 0.022 1.00 90.38 93 ASN A O 1
ATOM 722 N N . HIS A 1 94 ? 3.876 8.208 -0.813 1.00 92.94 94 HIS A N 1
ATOM 723 C CA . HIS A 1 94 ? 3.845 7.023 0.046 1.00 92.94 94 HIS A CA 1
ATOM 724 C C . HIS A 1 94 ? 4.103 7.391 1.509 1.00 92.94 94 HIS A C 1
ATOM 726 O O . HIS A 1 94 ? 5.012 8.156 1.834 1.00 92.94 94 HIS A O 1
ATOM 732 N N . PHE A 1 95 ? 3.298 6.832 2.411 1.00 94.25 95 PHE A N 1
ATOM 733 C CA . PHE A 1 95 ? 3.362 7.131 3.839 1.00 94.25 95 PHE A CA 1
ATOM 734 C C . PHE A 1 95 ? 3.002 5.911 4.678 1.00 94.25 95 PHE A C 1
ATOM 736 O O . PHE A 1 95 ? 2.312 5.004 4.214 1.00 94.25 95 PHE A O 1
ATOM 743 N N . ALA A 1 96 ? 3.410 5.934 5.943 1.00 95.19 96 ALA A N 1
ATOM 744 C CA . ALA A 1 96 ? 2.844 5.083 6.976 1.00 95.19 96 ALA A CA 1
ATOM 745 C C . ALA A 1 96 ? 2.324 5.971 8.113 1.00 95.19 96 ALA A C 1
ATOM 747 O O . ALA A 1 96 ? 2.984 6.923 8.527 1.00 95.19 96 ALA A O 1
ATOM 748 N N . PHE A 1 97 ? 1.111 5.690 8.573 1.00 95.06 97 PHE A N 1
ATOM 749 C CA . PHE A 1 97 ? 0.358 6.513 9.510 1.00 95.06 97 PHE A CA 1
ATOM 750 C C . PHE A 1 97 ? -0.199 5.643 10.631 1.00 95.06 97 PHE A C 1
ATOM 752 O O . PHE A 1 97 ? -0.805 4.608 10.368 1.00 95.06 97 PHE A O 1
ATOM 759 N N . ILE A 1 98 ? -0.032 6.089 11.875 1.00 96.69 98 ILE A N 1
ATOM 760 C CA . ILE A 1 98 ? -0.685 5.498 13.043 1.00 96.69 98 ILE A CA 1
ATOM 761 C C . ILE A 1 98 ? -1.710 6.502 13.557 1.00 96.69 98 ILE A C 1
ATOM 763 O O . ILE A 1 98 ? -1.357 7.624 13.919 1.00 96.69 98 ILE A O 1
ATOM 767 N N . GLY A 1 99 ? -2.969 6.082 13.596 1.00 95.06 99 GLY A N 1
ATOM 768 C CA . GLY A 1 99 ? -4.078 6.870 14.115 1.00 95.06 99 GLY A CA 1
ATOM 769 C C . GLY A 1 99 ? -4.977 6.068 15.040 1.00 95.06 99 GLY A C 1
ATOM 770 O O . GLY A 1 99 ? -4.680 4.933 15.416 1.00 95.06 99 GLY A O 1
ATOM 771 N N . GLU A 1 100 ? -6.104 6.673 15.385 1.00 94.81 100 GLU A N 1
ATOM 772 C CA . GLU A 1 100 ? -7.158 6.049 16.172 1.00 94.81 100 GLU A CA 1
ATOM 773 C C . GLU A 1 100 ? -8.496 6.225 15.465 1.00 94.81 100 GLU A C 1
ATOM 775 O O . GLU A 1 100 ? -8.754 7.246 14.824 1.00 94.81 100 GLU A O 1
ATOM 780 N N . VAL A 1 101 ? -9.353 5.218 15.586 1.00 93.31 101 VAL A N 1
ATOM 781 C CA . VAL A 1 101 ? -10.732 5.271 15.116 1.00 93.31 101 VAL A CA 1
ATOM 782 C C . VAL A 1 101 ? -11.647 4.762 16.212 1.00 93.31 101 VAL A C 1
ATOM 784 O O . VAL A 1 101 ? -11.368 3.739 16.835 1.00 93.31 101 VAL A O 1
ATOM 787 N N . THR A 1 102 ? -12.760 5.453 16.413 1.00 92.81 102 THR A N 1
ATOM 788 C CA . THR A 1 102 ? -13.855 4.967 17.247 1.00 92.81 102 THR A CA 1
ATOM 789 C C . THR A 1 102 ? -14.969 4.486 16.333 1.00 92.81 102 THR A C 1
ATOM 791 O O . THR A 1 102 ? -15.480 5.257 15.524 1.00 92.81 102 THR A O 1
ATOM 794 N N . LEU A 1 103 ? -15.313 3.205 16.443 1.00 90.88 103 LEU A N 1
ATOM 795 C CA . LEU A 1 103 ? -16.361 2.564 15.663 1.00 90.88 103 LEU A CA 1
ATOM 796 C C . LEU A 1 103 ? -17.617 2.396 16.509 1.00 90.88 103 LEU A C 1
ATOM 798 O O . LEU A 1 103 ? -17.605 1.715 17.533 1.00 90.88 103 LEU A O 1
ATOM 802 N N . GLU A 1 104 ? -18.709 2.992 16.058 1.00 91.00 104 GLU A N 1
ATOM 803 C CA . GLU A 1 104 ? -20.046 2.785 16.593 1.00 91.00 104 GLU A CA 1
ATOM 804 C C . GLU A 1 104 ? -20.680 1.512 16.018 1.00 91.00 104 GLU A C 1
ATOM 806 O O . GLU A 1 104 ? -20.359 1.070 14.910 1.00 91.00 104 GLU A O 1
ATOM 811 N N . ALA A 1 105 ? -21.656 0.947 16.734 1.00 87.94 105 ALA A N 1
ATOM 812 C CA . ALA A 1 105 ? -22.368 -0.257 16.299 1.00 87.94 105 ALA A CA 1
ATOM 813 C C . ALA A 1 105 ? -22.987 -0.112 14.895 1.00 87.94 105 ALA A C 1
ATOM 815 O O . ALA A 1 105 ? -22.972 -1.055 14.104 1.00 87.94 105 ALA A O 1
ATOM 816 N N . GLY A 1 106 ? -23.475 1.087 14.554 1.00 90.56 106 GLY A N 1
ATOM 817 C CA . GLY A 1 106 ? -24.016 1.378 13.226 1.00 90.56 106 GLY A CA 1
ATOM 818 C C . GLY A 1 106 ? -22.975 1.278 12.105 1.00 90.56 106 GLY A C 1
ATOM 819 O O . GLY A 1 106 ? -23.305 0.819 11.013 1.00 90.56 106 GLY A O 1
ATOM 820 N N . GLN A 1 107 ? -21.717 1.647 12.369 1.00 92.19 107 GLN A N 1
ATOM 821 C CA . GLN A 1 107 ? -20.628 1.557 11.388 1.00 92.19 107 GLN A CA 1
ATOM 822 C C . GLN A 1 107 ? -20.201 0.102 11.162 1.00 92.19 107 GLN A C 1
ATOM 824 O O . GLN A 1 107 ? -19.977 -0.304 10.022 1.00 92.19 107 GLN A O 1
ATOM 829 N N . VAL A 1 108 ? -20.162 -0.708 12.224 1.00 91.00 108 VAL A N 1
ATOM 830 C CA . VAL A 1 108 ? -19.896 -2.154 12.120 1.00 91.00 108 VAL A CA 1
ATOM 831 C C . VAL A 1 108 ? -20.999 -2.855 11.321 1.00 91.00 108 VAL A C 1
ATOM 833 O O . VAL A 1 108 ? -20.720 -3.662 10.434 1.00 91.00 108 VAL A O 1
ATOM 836 N N . GLU A 1 109 ? -22.260 -2.500 11.563 1.00 91.56 109 GLU A N 1
ATOM 837 C CA . GLU A 1 109 ? -23.386 -3.047 10.802 1.00 91.56 109 GLU A CA 1
ATOM 838 C C . GLU A 1 109 ? -23.370 -2.601 9.330 1.00 91.56 109 GLU A C 1
ATOM 840 O O . GLU A 1 109 ? -23.712 -3.377 8.437 1.00 91.56 109 GLU A O 1
ATOM 845 N N . ALA A 1 110 ? -22.925 -1.374 9.044 1.00 94.19 110 ALA A N 1
ATOM 846 C CA . ALA A 1 110 ? -22.748 -0.906 7.672 1.00 94.19 110 ALA A CA 1
ATOM 847 C C . ALA A 1 110 ? -21.709 -1.747 6.908 1.00 94.19 110 ALA A C 1
ATOM 849 O O . ALA A 1 110 ? -21.966 -2.128 5.765 1.00 94.19 110 ALA A O 1
ATOM 850 N N . LEU A 1 111 ? -20.586 -2.106 7.546 1.00 93.00 111 LEU A N 1
ATOM 851 C CA . LEU A 1 111 ? -19.591 -3.014 6.960 1.00 93.00 111 LEU A CA 1
ATOM 852 C C . LEU A 1 111 ? -20.204 -4.378 6.633 1.00 93.00 111 LEU A C 1
ATOM 854 O O . LEU A 1 111 ? -20.010 -4.897 5.532 1.00 93.00 111 LEU A O 1
ATOM 858 N N . ARG A 1 112 ? -21.003 -4.934 7.551 1.00 94.19 112 ARG A N 1
ATOM 859 C CA . ARG A 1 112 ? -21.688 -6.210 7.323 1.00 94.19 112 ARG A CA 1
ATOM 860 C C . ARG A 1 112 ? -22.642 -6.139 6.134 1.00 94.19 112 ARG A C 1
ATOM 862 O O . ARG A 1 112 ? -22.586 -7.004 5.263 1.00 94.19 112 ARG A O 1
ATOM 869 N N . LYS A 1 113 ? -23.480 -5.100 6.064 1.00 96.44 113 LYS A N 1
ATOM 870 C CA . LYS A 1 113 ? -24.429 -4.886 4.955 1.00 96.44 113 LYS A CA 1
ATOM 871 C C . LYS A 1 113 ? -23.739 -4.692 3.606 1.00 96.44 113 LYS A C 1
ATOM 873 O O . LYS A 1 113 ? -24.297 -5.083 2.587 1.00 96.44 113 LYS A O 1
ATOM 878 N N . ALA A 1 114 ? -22.532 -4.134 3.603 1.00 96.81 114 ALA A N 1
ATOM 879 C CA . ALA A 1 114 ? -21.699 -3.997 2.412 1.00 96.81 114 ALA A CA 1
ATOM 880 C C . ALA A 1 114 ? -20.997 -5.307 1.989 1.00 96.81 114 ALA A C 1
ATOM 882 O O . ALA A 1 114 ? -20.260 -5.311 1.008 1.00 96.81 114 ALA A O 1
ATOM 883 N N . GLY A 1 115 ? -21.223 -6.419 2.700 1.00 96.69 115 GLY A N 1
ATOM 884 C CA . GLY A 1 115 ? -20.643 -7.729 2.391 1.00 96.69 115 GLY A CA 1
ATOM 885 C C . GLY A 1 115 ? -19.339 -8.038 3.131 1.00 96.69 115 GLY A C 1
ATOM 886 O O . GLY A 1 115 ? -18.788 -9.122 2.960 1.00 96.69 115 GLY A O 1
ATOM 887 N N . TYR A 1 116 ? -18.863 -7.148 4.006 1.00 94.50 116 TYR A N 1
ATOM 888 C CA . TYR A 1 116 ? -17.634 -7.333 4.786 1.00 94.50 116 TYR A CA 1
ATOM 889 C C . TYR A 1 116 ? -17.906 -7.975 6.151 1.00 94.50 116 TYR A C 1
ATOM 891 O O . TYR A 1 116 ? -17.439 -7.497 7.183 1.00 94.50 116 TYR A O 1
ATOM 899 N N . GLY A 1 117 ? -18.678 -9.067 6.163 1.00 92.88 117 GLY A N 1
ATOM 900 C CA . GLY A 1 117 ? -19.115 -9.740 7.391 1.00 92.88 117 GLY A CA 1
ATOM 901 C C . GLY A 1 117 ? -17.962 -10.137 8.314 1.00 92.88 117 GLY A C 1
ATOM 902 O O . GLY A 1 117 ? -18.014 -9.812 9.490 1.00 92.88 117 GLY A O 1
ATOM 903 N N . ALA A 1 118 ? -16.892 -10.735 7.777 1.00 92.00 118 ALA A N 1
ATOM 904 C CA . ALA A 1 118 ? -15.733 -11.155 8.571 1.00 92.00 118 ALA A CA 1
ATOM 905 C C . ALA A 1 118 ? -15.025 -9.977 9.267 1.00 92.00 118 ALA A C 1
ATOM 907 O O . ALA A 1 118 ? -14.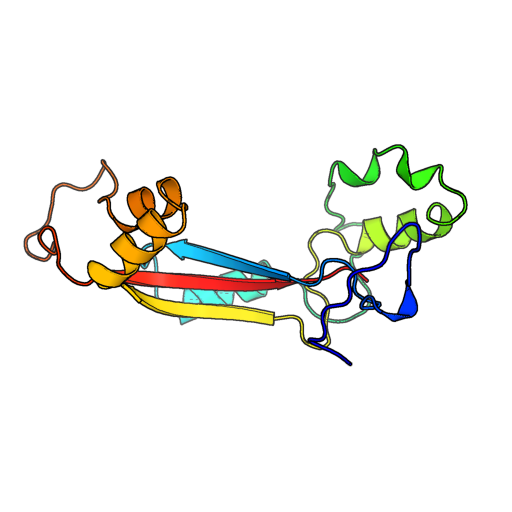747 -10.042 10.457 1.00 92.00 118 ALA A O 1
ATOM 908 N N . ILE A 1 119 ? -14.812 -8.864 8.556 1.00 90.75 119 ILE A N 1
ATOM 909 C CA . ILE A 1 119 ? -14.224 -7.648 9.143 1.00 90.75 119 ILE A CA 1
ATOM 910 C C . ILE A 1 119 ? -15.169 -7.061 10.198 1.00 90.75 119 ILE A C 1
ATOM 912 O O . ILE A 1 119 ? -14.733 -6.654 11.271 1.00 90.75 119 ILE A O 1
ATOM 916 N N . ALA A 1 120 ? -16.474 -7.033 9.914 1.00 91.56 120 ALA A N 1
ATOM 917 C CA . ALA A 1 120 ? -17.475 -6.585 10.874 1.00 91.56 120 ALA A CA 1
ATOM 918 C C . ALA A 1 120 ? -17.522 -7.484 12.120 1.00 91.56 120 ALA A C 1
ATOM 920 O O . ALA A 1 120 ? -17.747 -6.985 13.216 1.00 91.56 120 ALA A O 1
ATOM 921 N N . ASP A 1 121 ? -17.292 -8.789 11.973 1.00 89.50 121 ASP A N 1
ATOM 922 C CA . ASP A 1 121 ? -17.168 -9.733 13.079 1.00 89.50 121 ASP A CA 1
ATOM 923 C C . ASP A 1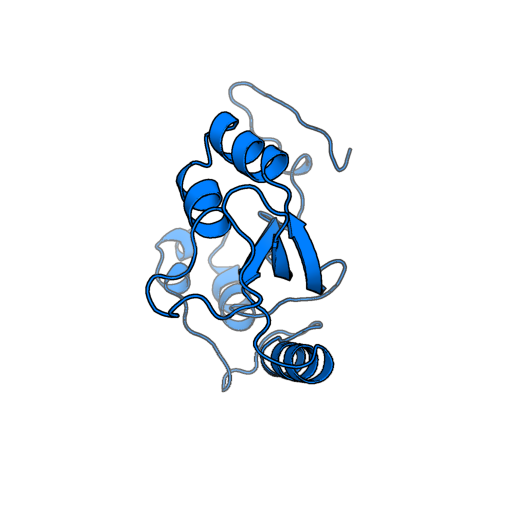 121 ? -15.892 -9.479 13.888 1.00 89.50 121 ASP A C 1
ATOM 925 O O . ASP A 1 121 ? -15.970 -9.401 15.108 1.00 89.50 121 ASP A O 1
ATOM 929 N N . ASP A 1 122 ? -14.739 -9.271 13.259 1.00 88.44 122 ASP A N 1
ATOM 930 C CA . ASP A 1 122 ? -13.478 -9.015 13.973 1.00 88.44 122 ASP A CA 1
ATOM 931 C C . ASP A 1 122 ? -13.482 -7.670 14.721 1.00 88.44 122 ASP A C 1
ATOM 933 O O . ASP A 1 122 ? -12.976 -7.562 15.839 1.00 88.44 122 ASP A O 1
ATOM 937 N N . LEU A 1 123 ? -14.104 -6.639 14.143 1.00 87.75 123 LEU A N 1
ATOM 938 C CA . LEU A 1 123 ? -14.314 -5.337 14.794 1.00 87.75 123 LEU A CA 1
ATOM 939 C C . LEU A 1 123 ? -15.506 -5.366 15.777 1.00 87.75 123 LEU A C 1
ATOM 941 O O . LEU A 1 123 ? -15.622 -4.543 16.689 1.00 87.75 123 LEU A O 1
ATOM 945 N N . GLY A 1 124 ? -16.417 -6.321 15.594 1.00 80.25 124 GLY A N 1
ATOM 946 C CA . GLY A 1 124 ? -17.639 -6.511 16.372 1.00 80.25 124 GLY A CA 1
ATOM 947 C C . GLY A 1 124 ? -17.492 -7.466 17.560 1.00 80.25 124 GLY A C 1
ATOM 948 O O . GLY A 1 124 ? -18.280 -7.373 18.507 1.00 80.25 124 GLY A O 1
ATOM 949 N N . ASN A 1 125 ? -16.470 -8.314 17.582 1.00 69.31 125 ASN A N 1
ATOM 950 C CA . ASN A 1 125 ? -16.250 -9.313 18.622 1.00 69.31 125 ASN A CA 1
ATOM 951 C C . ASN A 1 125 ? -15.089 -8.926 19.547 1.00 69.31 125 ASN A C 1
ATOM 953 O O . ASN A 1 125 ? -14.094 -8.332 19.137 1.00 69.31 125 ASN A O 1
ATOM 957 N N . GLU A 1 126 ? -15.212 -9.286 20.823 1.00 57.41 126 GLU A N 1
ATOM 958 C CA . GLU A 1 126 ? -14.086 -9.257 21.758 1.00 57.41 126 GLU A CA 1
ATOM 959 C C . GLU A 1 126 ? -13.113 -10.403 21.417 1.00 57.41 126 GLU A C 1
ATOM 961 O O . GLU A 1 126 ? -13.565 -11.510 21.090 1.00 57.41 126 GLU A O 1
ATOM 966 N N . PRO A 1 127 ? -11.783 -10.208 21.507 1.00 49.88 127 PRO A N 1
ATOM 967 C CA . PRO A 1 127 ? -10.860 -11.330 21.429 1.00 49.88 127 PRO A CA 1
ATOM 968 C C . PRO A 1 127 ? -11.203 -12.334 22.538 1.00 49.88 127 PRO A C 1
ATOM 970 O O . PRO A 1 127 ? -11.316 -11.971 23.706 1.00 49.88 127 PRO A O 1
ATOM 973 N N . ARG A 1 128 ? -11.327 -13.620 22.182 1.00 48.06 128 ARG A N 1
ATOM 974 C CA . ARG A 1 128 ? -11.720 -14.734 23.076 1.00 48.06 128 ARG A CA 1
ATOM 975 C C . ARG A 1 128 ? -10.839 -14.938 24.330 1.00 48.06 128 ARG A C 1
ATOM 977 O O . ARG A 1 128 ? -11.056 -15.910 25.044 1.00 48.06 128 ARG A O 1
ATOM 984 N N . GLN A 1 129 ? -9.831 -14.102 24.591 1.00 42.59 129 GLN A N 1
ATOM 985 C CA . GLN A 1 129 ? -8.780 -14.357 25.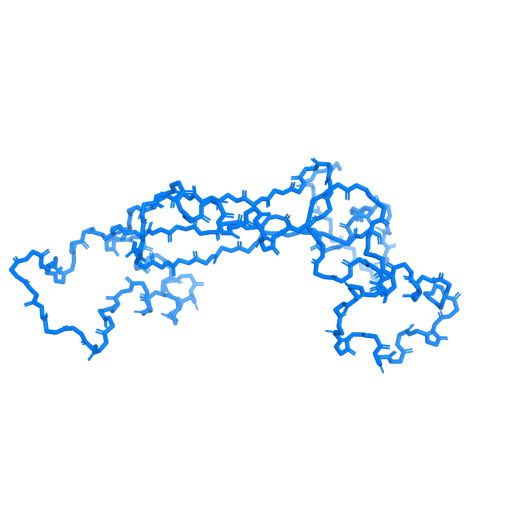587 1.00 42.59 129 GLN A CA 1
ATOM 986 C C . GLN A 1 129 ? -8.699 -13.371 26.763 1.00 42.59 129 GLN A C 1
ATOM 988 O O . GLN A 1 129 ? -7.851 -13.568 27.627 1.00 42.59 129 GLN A O 1
ATOM 993 N N . ALA A 1 130 ? -9.573 -12.371 26.877 1.00 42.00 130 ALA A N 1
ATOM 994 C CA . ALA A 1 130 ? -9.624 -11.536 28.079 1.00 42.00 130 ALA A CA 1
ATOM 995 C C . ALA A 1 130 ? -11.006 -11.644 28.727 1.00 42.00 130 ALA A C 1
ATOM 997 O O . ALA A 1 130 ? -12.016 -11.318 28.109 1.00 42.00 130 ALA A O 1
ATOM 998 N N . ALA A 1 131 ? -11.055 -12.125 29.973 1.00 45.94 131 ALA A N 1
ATOM 999 C CA . ALA A 1 131 ? -12.242 -11.954 30.802 1.00 45.94 131 ALA A CA 1
ATOM 1000 C C . ALA A 1 131 ? -12.567 -10.450 30.861 1.00 45.94 131 ALA A C 1
ATOM 1002 O O . ALA A 1 131 ? -11.637 -9.658 31.041 1.00 45.94 131 ALA A O 1
ATOM 1003 N N . PRO A 1 132 ? -13.833 -10.041 30.680 1.00 48.81 132 PRO A N 1
ATOM 1004 C CA . PRO A 1 132 ? -14.167 -8.630 30.629 1.00 48.81 132 PRO A CA 1
ATOM 1005 C C . PRO A 1 132 ? -13.825 -7.982 31.973 1.00 48.81 132 PRO A C 1
ATOM 1007 O O . PRO A 1 132 ? -14.355 -8.370 33.016 1.00 48.81 132 PRO A O 1
ATOM 1010 N N . GLY A 1 133 ? -12.898 -7.025 31.946 1.00 54.78 133 GLY A N 1
ATOM 1011 C CA . GLY A 1 133 ? -12.649 -6.131 33.069 1.00 54.78 133 GLY A CA 1
ATOM 1012 C C . GLY A 1 133 ? -13.845 -5.194 33.291 1.00 54.78 133 GLY A C 1
ATOM 1013 O O . GLY A 1 133 ? -14.724 -5.100 32.432 1.00 54.78 133 GLY A O 1
ATOM 1014 N N . PRO A 1 134 ? -13.896 -4.477 34.423 1.00 53.06 134 PRO A N 1
ATOM 1015 C CA . PRO A 1 134 ? -15.003 -3.570 34.749 1.00 53.06 134 PRO A CA 1
ATOM 1016 C C . PRO A 1 134 ? -15.201 -2.431 33.732 1.00 53.06 134 PRO A C 1
ATOM 1018 O O . PRO A 1 134 ? -16.292 -1.872 33.666 1.00 53.06 134 PRO A O 1
ATOM 1021 N N . ASP A 1 135 ? -14.191 -2.143 32.906 1.00 55.06 135 ASP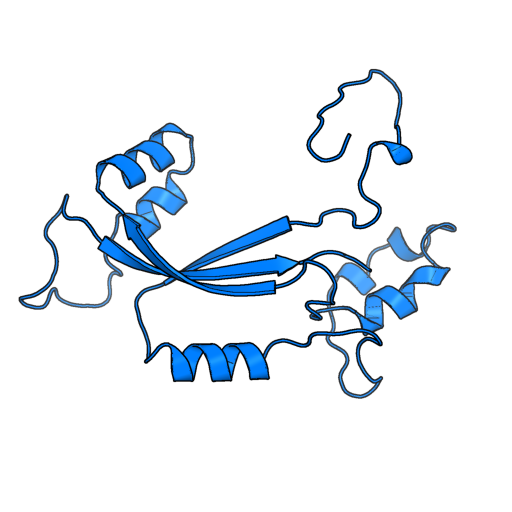 A N 1
ATOM 1022 C CA . ASP A 1 135 ? -14.215 -1.098 31.875 1.00 55.06 135 ASP A CA 1
ATOM 1023 C C . ASP A 1 135 ? -14.549 -1.631 30.467 1.00 55.06 135 ASP A C 1
ATOM 1025 O O . ASP A 1 135 ? -14.395 -0.920 29.472 1.00 55.06 135 ASP A O 1
ATOM 1029 N N . CYS A 1 136 ? -14.982 -2.892 30.343 1.00 52.28 136 CYS A N 1
ATOM 1030 C CA . CYS A 1 136 ? -15.311 -3.476 29.046 1.00 52.28 136 CYS A CA 1
ATOM 1031 C C . CYS A 1 136 ? -16.654 -2.947 28.510 1.00 52.28 136 CYS A C 1
ATOM 1033 O O . CYS A 1 136 ? -17.695 -3.156 29.143 1.00 52.28 136 CYS A O 1
ATOM 1035 N N . PRO A 1 137 ? -16.671 -2.319 27.319 1.00 54.22 137 PRO A N 1
ATOM 1036 C CA . PRO A 1 137 ? -17.898 -1.818 26.725 1.00 54.22 137 PRO A CA 1
ATOM 1037 C C . PRO A 1 137 ? -18.865 -2.962 26.393 1.00 54.22 137 PRO A C 1
ATOM 1039 O O . PRO A 1 137 ? -18.502 -3.947 25.746 1.00 54.22 137 PRO A O 1
ATOM 1042 N N . GLY A 1 138 ? -20.118 -2.824 26.834 1.00 53.34 138 GLY A N 1
ATOM 1043 C CA . GLY A 1 138 ? -21.182 -3.789 26.549 1.00 53.34 138 GLY A CA 1
ATOM 1044 C C . GLY A 1 138 ? -21.518 -3.888 25.050 1.00 53.34 138 GLY A C 1
ATOM 1045 O O . GLY A 1 138 ? -21.127 -3.026 24.257 1.00 53.34 138 GLY A O 1
ATOM 1046 N N . PRO A 1 139 ? -22.266 -4.924 24.628 1.00 53.53 139 PRO A N 1
ATOM 1047 C CA . PRO A 1 139 ? -22.698 -5.065 23.239 1.00 53.53 139 PRO A CA 1
ATOM 1048 C C . PRO A 1 139 ? -23.443 -3.804 22.772 1.00 53.53 139 PRO A C 1
ATOM 1050 O O . PRO A 1 139 ? -24.400 -3.368 23.408 1.00 53.53 139 PRO A O 1
ATOM 1053 N N . GLY A 1 140 ? -22.982 -3.213 21.666 1.00 59.81 140 GLY A N 1
ATOM 1054 C CA . GLY A 1 140 ? -23.545 -1.985 21.092 1.00 59.81 140 GLY A CA 1
ATOM 1055 C C . GLY A 1 140 ? -22.842 -0.677 21.482 1.00 59.81 140 GLY A C 1
ATOM 1056 O O . GLY A 1 140 ? -23.218 0.369 20.959 1.00 59.81 140 GLY A O 1
ATOM 1057 N N . GLN A 1 141 ? -21.825 -0.701 22.349 1.00 68.12 141 GLN A N 1
ATOM 1058 C CA . GLN A 1 141 ? -21.021 0.490 22.646 1.00 68.12 141 GLN A CA 1
ATOM 1059 C C . GLN A 1 141 ? -19.947 0.762 21.588 1.00 68.12 141 GLN A C 1
ATOM 1061 O O . GLN A 1 141 ? -19.436 -0.151 20.935 1.00 68.12 141 GLN A O 1
ATOM 1066 N N . ALA A 1 142 ? -19.608 2.045 21.445 1.00 81.44 142 ALA A N 1
ATOM 1067 C CA . ALA A 1 142 ? -18.536 2.502 20.579 1.00 81.44 142 ALA A CA 1
ATOM 1068 C C . ALA A 1 142 ? -17.183 1.941 21.041 1.00 81.44 142 ALA A C 1
ATOM 1070 O O . ALA A 1 142 ? -16.915 1.842 22.240 1.00 81.44 142 ALA A O 1
ATOM 1071 N N . ARG A 1 143 ? -16.328 1.566 20.091 1.00 85.62 143 ARG A N 1
ATOM 1072 C CA . ARG A 1 143 ? -15.035 0.936 20.371 1.00 85.62 143 ARG A CA 1
ATOM 1073 C C . ARG A 1 143 ? -13.905 1.653 19.674 1.00 85.62 143 ARG A C 1
ATOM 1075 O O . ARG A 1 143 ? -13.939 1.822 18.459 1.00 85.62 143 ARG A O 1
ATOM 1082 N N . THR A 1 144 ? -12.875 1.978 20.440 1.00 90.44 144 THR A N 1
ATOM 1083 C CA . THR A 1 144 ? -11.658 2.584 19.910 1.00 90.44 144 THR A CA 1
ATOM 1084 C C . THR A 1 144 ? -10.652 1.515 19.491 1.00 90.44 144 THR A C 1
ATOM 1086 O O . THR A 1 144 ? -10.432 0.519 20.194 1.00 90.44 144 THR A O 1
ATOM 1089 N N . TYR A 1 145 ? -10.045 1.734 18.330 1.00 93.06 145 TYR A N 1
ATOM 1090 C CA . TYR A 1 145 ? -8.960 0.944 17.770 1.00 93.06 145 TYR A CA 1
ATOM 1091 C C . TYR A 1 145 ? -7.823 1.867 17.361 1.00 93.06 145 TYR A C 1
ATOM 1093 O O . TYR A 1 145 ? -8.049 2.962 16.846 1.00 93.06 145 TYR A O 1
ATOM 1101 N N . ARG A 1 146 ? -6.599 1.374 17.519 1.00 95.38 146 ARG A N 1
ATOM 1102 C CA . ARG A 1 146 ? -5.445 1.886 16.799 1.00 95.38 146 ARG A CA 1
ATOM 1103 C C . ARG A 1 146 ? -5.538 1.433 15.343 1.00 95.38 146 ARG A C 1
ATOM 1105 O O . ARG A 1 146 ? -5.953 0.305 15.069 1.00 95.38 146 ARG A O 1
ATOM 1112 N N . VAL A 1 147 ? -5.158 2.304 14.415 1.00 95.81 147 VAL A N 1
ATOM 1113 C CA . VAL A 1 147 ? -5.151 2.005 12.980 1.00 95.81 147 VAL A CA 1
ATOM 1114 C C . VAL A 1 147 ? -3.783 2.327 12.406 1.00 95.81 147 VAL A C 1
ATOM 1116 O O . VAL A 1 147 ? -3.364 3.481 12.431 1.00 95.81 147 VAL A O 1
ATOM 1119 N N . LEU A 1 148 ? -3.112 1.313 11.866 1.00 96.12 148 LEU A N 1
ATOM 1120 C CA . LEU A 1 148 ? -1.938 1.486 11.018 1.00 96.12 148 LEU A CA 1
ATOM 1121 C C . LEU A 1 148 ? -2.403 1.529 9.564 1.00 96.12 148 LEU A C 1
ATOM 1123 O O . LEU A 1 148 ? -2.935 0.539 9.064 1.00 96.12 148 LEU A O 1
ATOM 1127 N N . VAL A 1 149 ? -2.193 2.659 8.897 1.00 96.56 149 VAL A N 1
ATOM 1128 C CA . VAL A 1 149 ? -2.455 2.834 7.468 1.00 96.56 149 VAL A CA 1
ATOM 1129 C C . VAL A 1 149 ? -1.132 2.971 6.734 1.00 96.56 149 VAL A C 1
ATOM 1131 O O . VAL A 1 149 ? -0.339 3.857 7.043 1.00 96.56 149 VAL A O 1
ATOM 1134 N N . THR A 1 150 ? -0.906 2.127 5.737 1.00 95.00 150 THR A N 1
ATOM 1135 C CA . THR A 1 150 ? 0.249 2.218 4.841 1.00 95.00 150 THR A CA 1
ATOM 1136 C C . THR A 1 150 ? -0.233 2.521 3.436 1.00 95.00 150 THR A C 1
ATOM 1138 O O . THR A 1 150 ? -1.074 1.794 2.913 1.00 95.00 150 THR A O 1
ATOM 1141 N N . HIS A 1 151 ? 0.311 3.564 2.820 1.00 94.25 151 HIS A N 1
ATOM 1142 C CA . HIS A 1 151 ? 0.175 3.815 1.393 1.00 94.25 151 HIS A CA 1
ATOM 1143 C C . HIS A 1 151 ? 1.447 3.360 0.686 1.00 94.25 151 HIS A C 1
ATOM 1145 O O . HIS A 1 151 ? 2.522 3.886 0.978 1.00 94.25 151 HIS A O 1
ATOM 1151 N N . HIS A 1 152 ? 1.311 2.365 -0.186 1.00 87.69 152 HIS A N 1
ATOM 1152 C CA . HIS A 1 152 ? 2.416 1.702 -0.866 1.00 87.69 152 HIS A CA 1
ATOM 1153 C C . HIS A 1 152 ? 2.118 1.545 -2.356 1.00 87.69 152 HIS A C 1
ATOM 1155 O O . HIS A 1 152 ? 0.961 1.416 -2.768 1.00 87.69 152 HIS A O 1
ATOM 1161 N N . GLY A 1 153 ? 3.178 1.475 -3.144 1.00 81.00 153 GLY A N 1
ATOM 1162 C CA . GLY A 1 153 ? 3.127 1.368 -4.592 1.00 81.00 153 GLY A CA 1
ATOM 1163 C C . GLY A 1 153 ? 4.415 0.768 -5.135 1.00 81.00 153 GLY A C 1
ATOM 1164 O O . GLY A 1 153 ? 5.392 0.590 -4.402 1.00 81.00 153 GLY A O 1
ATOM 1165 N N . SER A 1 154 ? 4.398 0.420 -6.413 1.00 68.94 154 SER A N 1
ATOM 1166 C CA . SER A 1 154 ? 5.557 -0.125 -7.113 1.00 68.94 154 SER A CA 1
ATOM 1167 C C . SER A 1 154 ? 6.406 1.001 -7.716 1.00 68.94 154 SER A C 1
ATOM 1169 O O . SER A 1 154 ? 5.886 2.025 -8.160 1.00 68.94 154 SER A O 1
ATOM 1171 N N . ARG A 1 155 ? 7.733 0.820 -7.721 1.00 61.41 155 ARG A N 1
ATOM 1172 C CA . ARG A 1 155 ? 8.692 1.693 -8.422 1.00 61.41 155 ARG A CA 1
ATOM 1173 C C . ARG A 1 155 ? 9.327 0.998 -9.619 1.00 61.41 155 ARG A C 1
ATOM 1175 O O . ARG A 1 155 ? 9.695 -0.187 -9.462 1.00 61.41 155 ARG A O 1
#

Sequence (155 aa):
PVGGAIAVQNAIIPSAHSADICCSMYATFYRERSEVKNELNALAAATRFGPGGRHCDDLVHHPVLEEEVWENRFLSDLYERARIHIADQGDGNHFAFIGEVTLEAGQVEALRKAGYGAIADDLGNEPRQAAPGPDCPGPGQARTYRVLVTHHGSR

Foldseek 3Di:
DVVDDDDDDPDDDVVVADPFPPFDKDKDWAADDDDPVVVVVVVVVQAAEEDDFADPVDWDDDCVLVDPCCVDPVCVVCSVVQRRCPRHQYYDPWDKDKDKDKDFLVNLVVCVVVVNVVVSCVVQDDDPPDDDDPPRDDRGDIDMIIMIMTGGTGD

pLDDT: mean 87.81, std 13.13, range [42.0, 97.81]

Secondary structure (DSSP, 8-state):
-TT-----SS---GGGS-SSTT-EEEEEEE---S-HHHHHHHHHHH--BSSS---GGG----GGGGSGGGGSTTTGGGHHHHHHHTT--BSTT-EEEEEEEEEPHHHHHHHHHTT-HHHHHHHHS--TTSPPPTTPPPTT--EEEEEEEEEE---